Protein AF-A0AAW8B7G6-F1 (afdb_monomer_lite)

Secondary structure (DSSP, 8-state):
-B-TTSPBPTT--S-PPPTT---HHHHHHHHHHHHHHHHHHHHHHHHHHHS-HHHHHHHHHHHHHHHS-------HHHHHHHS-HHHHHHHHHHHHHHHT--

Foldseek 3Di:
DADPVRHDDDPDPPDDQDDPRDPPVVVVVVVVVVVVCVVCVVCVVVVLVPDDPVVNVVVVVVVCPVVPDDDPPDDPVNVVVPDDPVVVVVVVVVVVVVVVVD

pLDDT: mean 80.95, std 9.92, range [51.81, 95.12]

Radius of gyration: 26.41 Å; chains: 1; bounding box: 66×27×66 Å

Structure (mmCIF, N/CA/C/O backbone):
data_AF-A0AAW8B7G6-F1
#
_entry.id   AF-A0AAW8B7G6-F1
#
loop_
_atom_site.group_PDB
_atom_site.id
_atom_site.type_symbol
_atom_site.label_atom_id
_atom_site.label_alt_id
_atom_site.label_comp_id
_atom_site.label_asym_id
_atom_site.label_entity_id
_atom_site.label_seq_id
_atom_site.pdbx_PDB_ins_code
_atom_site.Cartn_x
_atom_site.Cartn_y
_atom_site.Cartn_z
_atom_site.occupancy
_atom_site.B_iso_or_equiv
_atom_site.auth_seq_id
_atom_site.auth_comp_id
_atom_site.auth_asym_id
_atom_site.auth_atom_id
_atom_site.pdbx_PDB_model_num
ATOM 1 N N . MET A 1 1 ? 42.215 -10.568 -2.500 1.00 68.06 1 MET A N 1
ATOM 2 C CA . MET A 1 1 ? 43.221 -10.001 -3.424 1.00 68.06 1 MET A CA 1
ATOM 3 C C . MET A 1 1 ? 42.490 -9.241 -4.529 1.00 68.06 1 MET A C 1
ATOM 5 O O . MET A 1 1 ? 41.443 -9.725 -4.962 1.00 68.06 1 MET A O 1
ATOM 9 N N . ARG A 1 2 ? 42.952 -8.044 -4.908 1.00 76.44 2 ARG A N 1
ATOM 10 C CA . ARG A 1 2 ? 42.400 -7.274 -6.041 1.00 76.44 2 ARG A CA 1
ATOM 11 C C . ARG A 1 2 ? 43.218 -7.577 -7.302 1.00 76.44 2 ARG A C 1
ATOM 13 O O . ARG A 1 2 ? 44.385 -7.928 -7.161 1.00 76.44 2 ARG A O 1
ATOM 20 N N . ASP A 1 3 ? 42.602 -7.505 -8.476 1.00 84.94 3 ASP A N 1
ATOM 21 C CA . ASP A 1 3 ? 43.305 -7.580 -9.760 1.00 84.94 3 ASP A CA 1
ATOM 22 C C . ASP A 1 3 ? 44.008 -6.251 -10.097 1.00 84.94 3 ASP A C 1
ATOM 24 O O . ASP A 1 3 ? 43.856 -5.254 -9.386 1.00 84.94 3 ASP A O 1
ATOM 28 N N . GLU A 1 4 ? 44.788 -6.241 -11.179 1.00 82.00 4 GLU A N 1
ATOM 29 C CA . GLU A 1 4 ? 45.539 -5.073 -11.675 1.00 82.00 4 GLU A CA 1
ATOM 30 C C . GLU A 1 4 ? 44.627 -3.894 -12.067 1.00 82.00 4 GLU A C 1
ATOM 32 O O . GLU A 1 4 ? 45.071 -2.753 -12.145 1.00 82.00 4 GLU A O 1
ATOM 37 N N . SER A 1 5 ? 43.328 -4.153 -12.249 1.00 82.38 5 SER A N 1
ATOM 38 C CA . SER A 1 5 ? 42.277 -3.158 -12.502 1.00 82.38 5 SER A CA 1
ATOM 39 C C . SER A 1 5 ? 41.541 -2.728 -11.219 1.00 82.38 5 SER A C 1
ATOM 41 O O . SER A 1 5 ? 40.530 -2.029 -11.277 1.00 82.38 5 SER A O 1
ATOM 43 N N . GLY A 1 6 ? 42.015 -3.152 -10.042 1.00 78.56 6 GLY A N 1
ATOM 44 C CA . GLY A 1 6 ? 41.454 -2.802 -8.736 1.00 78.56 6 GLY A CA 1
ATOM 45 C C . GLY A 1 6 ? 40.176 -3.559 -8.345 1.00 78.56 6 GLY A C 1
ATOM 46 O O . GLY A 1 6 ? 39.634 -3.334 -7.252 1.00 78.56 6 GLY A O 1
ATOM 47 N N . LYS A 1 7 ? 39.687 -4.483 -9.176 1.00 80.12 7 LYS A N 1
ATOM 48 C CA . LYS A 1 7 ? 38.470 -5.262 -8.930 1.00 80.12 7 LYS A CA 1
ATOM 49 C C . LYS A 1 7 ? 38.765 -6.477 -8.053 1.00 80.12 7 LYS A C 1
ATOM 51 O O . LYS A 1 7 ? 39.862 -7.025 -8.002 1.00 80.12 7 LYS A O 1
ATOM 56 N N . PHE A 1 8 ? 37.770 -6.880 -7.269 1.00 78.12 8 PHE A N 1
ATOM 57 C CA . PHE A 1 8 ? 37.888 -8.044 -6.403 1.00 78.12 8 PHE A CA 1
ATOM 58 C C . PHE A 1 8 ? 37.887 -9.349 -7.210 1.00 78.12 8 PHE A C 1
ATOM 60 O O . PHE A 1 8 ? 36.981 -9.597 -8.006 1.00 78.12 8 PHE A O 1
ATOM 67 N N . THR A 1 9 ? 38.866 -10.213 -6.942 1.00 79.56 9 THR A N 1
ATOM 68 C CA . THR A 1 9 ? 38.957 -11.552 -7.546 1.00 79.56 9 THR A CA 1
ATOM 69 C C . THR A 1 9 ? 37.797 -12.456 -7.098 1.00 79.56 9 THR A C 1
ATOM 71 O O . THR A 1 9 ? 37.318 -12.374 -5.959 1.00 79.56 9 THR A O 1
ATOM 74 N N . LYS A 1 10 ? 37.304 -13.317 -8.002 1.00 74.75 10 LYS A N 1
ATOM 75 C CA . LYS A 1 10 ? 36.240 -14.296 -7.709 1.00 74.75 10 LYS A CA 1
ATOM 76 C C . LYS A 1 10 ? 36.747 -15.275 -6.640 1.00 74.75 10 LYS A C 1
ATOM 78 O O . LYS A 1 10 ? 37.770 -15.912 -6.849 1.00 74.75 10 LYS A O 1
ATOM 83 N N . GLY A 1 11 ? 36.046 -15.379 -5.507 1.00 71.62 11 GLY A N 1
ATOM 84 C CA . GLY A 1 11 ? 36.465 -16.213 -4.368 1.00 71.62 11 GLY A CA 1
ATOM 85 C C . GLY A 1 11 ? 37.337 -15.504 -3.324 1.00 71.62 11 GLY A C 1
ATOM 86 O O . GLY A 1 11 ? 37.950 -16.162 -2.491 1.00 71.62 11 GLY A O 1
ATOM 87 N N . ASN A 1 12 ? 37.419 -14.170 -3.344 1.00 74.19 12 ASN A N 1
ATOM 88 C CA . ASN A 1 12 ? 38.113 -13.442 -2.284 1.00 74.19 12 ASN A CA 1
ATOM 89 C C . ASN A 1 12 ? 37.355 -13.526 -0.938 1.00 74.19 12 ASN A C 1
ATOM 91 O O . ASN A 1 12 ? 36.137 -13.371 -0.890 1.00 74.19 12 ASN A O 1
ATOM 95 N N . ASN A 1 13 ? 38.100 -13.687 0.159 1.00 66.12 13 ASN A N 1
ATOM 96 C CA . ASN A 1 13 ? 37.571 -13.720 1.530 1.00 66.12 13 ASN A CA 1
ATOM 97 C C . ASN A 1 13 ? 37.468 -12.322 2.174 1.00 66.12 13 ASN A C 1
ATOM 99 O O . ASN A 1 13 ? 37.376 -12.208 3.394 1.00 66.12 13 ASN A O 1
ATOM 103 N N . LEU A 1 14 ? 37.501 -11.239 1.384 1.00 69.56 14 LEU A N 1
ATOM 104 C CA . LEU A 1 14 ? 37.389 -9.866 1.891 1.00 69.56 14 LEU A CA 1
ATOM 105 C C . LEU A 1 14 ? 35.907 -9.504 2.086 1.00 69.56 14 LEU A C 1
ATOM 107 O O . LEU A 1 14 ? 35.378 -8.641 1.398 1.00 69.56 14 LEU A O 1
ATOM 111 N N . GLY A 1 15 ? 35.245 -10.231 2.995 1.00 67.31 15 GLY A N 1
ATOM 112 C CA . GLY A 1 15 ? 34.067 -9.841 3.787 1.00 67.31 15 GLY A CA 1
ATOM 113 C C . GLY A 1 15 ? 33.044 -8.866 3.189 1.00 67.31 15 GLY A C 1
ATOM 114 O O . GLY A 1 15 ? 32.614 -7.947 3.881 1.00 67.31 15 GLY A O 1
ATOM 115 N N . GLY A 1 16 ? 32.647 -9.038 1.928 1.00 70.38 16 GLY A N 1
ATOM 116 C CA . GLY A 1 16 ? 31.608 -8.229 1.294 1.00 70.38 16 GLY A CA 1
ATOM 117 C C . GLY A 1 16 ? 30.195 -8.670 1.682 1.00 70.38 16 GLY A C 1
ATOM 118 O O . GLY A 1 16 ? 29.966 -9.790 2.141 1.00 70.38 16 GLY A O 1
ATOM 119 N N . ARG A 1 17 ? 29.211 -7.797 1.445 1.00 70.19 17 ARG A N 1
ATOM 120 C CA . ARG A 1 17 ? 27.791 -8.131 1.613 1.00 70.19 17 ARG A CA 1
ATOM 121 C C . ARG A 1 17 ? 27.431 -9.299 0.685 1.00 70.19 17 ARG A C 1
ATOM 123 O O . ARG A 1 17 ? 27.544 -9.180 -0.533 1.00 70.19 17 ARG A O 1
ATOM 130 N N . THR A 1 18 ? 27.014 -10.425 1.258 1.00 74.75 18 THR A N 1
ATOM 131 C CA . THR A 1 18 ? 26.689 -11.639 0.499 1.00 74.75 18 THR A CA 1
ATOM 132 C C . THR A 1 18 ? 25.517 -11.406 -0.457 1.00 74.75 18 THR A C 1
ATOM 134 O O . THR A 1 18 ? 24.619 -10.594 -0.203 1.00 74.75 18 THR A O 1
ATOM 137 N N . LYS A 1 19 ? 25.518 -12.117 -1.590 1.00 66.25 19 LYS A N 1
ATOM 138 C CA . LYS A 1 19 ? 24.415 -12.070 -2.557 1.00 66.25 19 LYS A CA 1
ATOM 139 C C . LYS A 1 19 ? 23.131 -12.528 -1.854 1.00 66.25 19 LYS A C 1
ATOM 141 O O . LYS A 1 19 ? 23.094 -13.618 -1.299 1.00 66.25 19 LYS A O 1
ATOM 146 N N . GLY A 1 20 ? 22.103 -11.679 -1.855 1.00 70.75 20 GLY A N 1
ATOM 147 C CA . GLY A 1 20 ? 20.840 -11.937 -1.151 1.00 70.75 20 GLY A CA 1
ATOM 148 C C . GLY A 1 20 ? 20.772 -11.410 0.286 1.00 70.75 20 GLY A C 1
ATOM 149 O O . GLY A 1 20 ? 19.738 -11.564 0.931 1.00 70.75 20 GLY A O 1
ATOM 150 N N . ALA A 1 21 ? 21.816 -10.742 0.794 1.00 74.44 21 ALA A N 1
ATOM 151 C CA . ALA A 1 21 ? 21.738 -10.099 2.100 1.00 74.44 21 ALA A CA 1
ATOM 152 C C . ALA A 1 21 ? 20.559 -9.110 2.134 1.00 74.44 21 ALA A C 1
ATOM 154 O O . ALA A 1 21 ? 20.437 -8.204 1.301 1.00 74.44 21 ALA A O 1
ATOM 155 N N . LYS A 1 22 ? 19.669 -9.268 3.111 1.00 74.06 22 LYS A N 1
ATOM 156 C CA . LYS A 1 22 ? 18.523 -8.375 3.284 1.00 74.06 22 LYS A CA 1
ATOM 157 C C . LYS A 1 22 ? 18.988 -7.035 3.860 1.00 74.06 22 LYS A C 1
ATOM 159 O O . LYS A 1 22 ? 19.921 -6.982 4.660 1.00 74.06 22 LYS A O 1
ATOM 164 N N . ASN A 1 23 ? 18.370 -5.934 3.434 1.00 79.88 23 ASN A N 1
ATOM 165 C CA . ASN A 1 23 ? 18.580 -4.644 4.091 1.00 79.88 23 ASN A CA 1
ATOM 166 C C . ASN A 1 23 ? 17.864 -4.682 5.450 1.00 79.88 23 ASN A C 1
ATOM 168 O O . ASN A 1 23 ? 16.637 -4.656 5.481 1.00 79.88 23 ASN A O 1
ATOM 172 N N . LYS A 1 24 ? 18.621 -4.798 6.549 1.00 79.25 24 LYS A N 1
ATOM 173 C CA . LYS A 1 24 ? 18.068 -4.981 7.902 1.00 79.25 24 LYS A CA 1
ATOM 174 C C . LYS A 1 24 ? 17.101 -3.861 8.299 1.00 79.25 24 LYS A C 1
ATOM 176 O O . LYS A 1 24 ? 16.051 -4.154 8.855 1.00 79.25 24 LYS A O 1
ATOM 181 N N . VAL A 1 25 ? 17.420 -2.611 7.955 1.00 78.00 25 VAL A N 1
ATOM 182 C CA . VAL A 1 25 ? 16.571 -1.448 8.264 1.00 78.00 25 VAL A CA 1
ATOM 183 C C . VAL A 1 25 ? 15.237 -1.559 7.529 1.00 78.00 25 VAL A C 1
ATOM 185 O O . VAL A 1 25 ? 14.177 -1.471 8.137 1.00 78.00 25 VAL A O 1
ATOM 188 N N . THR A 1 26 ? 15.272 -1.843 6.225 1.00 82.38 26 THR A N 1
ATOM 189 C CA . THR A 1 26 ? 14.044 -1.986 5.431 1.00 82.38 26 THR A CA 1
ATOM 190 C C . THR A 1 26 ? 13.237 -3.227 5.815 1.00 82.38 26 THR A C 1
ATOM 192 O O . THR A 1 26 ? 12.026 -3.227 5.648 1.00 82.38 26 THR A O 1
ATOM 195 N N . GLN A 1 27 ? 13.876 -4.303 6.287 1.00 87.12 27 GLN A N 1
ATOM 196 C CA . GLN A 1 27 ? 13.149 -5.472 6.799 1.00 87.12 27 GLN A CA 1
ATOM 197 C C . GLN A 1 27 ? 12.364 -5.114 8.055 1.00 87.12 27 GLN A C 1
ATOM 199 O O . GLN A 1 27 ? 11.163 -5.323 8.066 1.00 87.12 27 GLN A O 1
ATOM 204 N N . ASN A 1 28 ? 13.004 -4.475 9.038 1.00 89.50 28 ASN A N 1
ATOM 205 C CA . ASN A 1 28 ? 12.334 -4.082 10.276 1.00 89.50 28 ASN A CA 1
ATOM 206 C C . ASN A 1 28 ? 11.094 -3.206 10.009 1.00 89.50 28 ASN A C 1
ATOM 208 O O . ASN A 1 28 ? 10.029 -3.468 10.557 1.00 89.50 28 ASN A O 1
ATOM 212 N N . ILE A 1 29 ? 11.202 -2.225 9.105 1.00 89.00 29 ILE A N 1
ATOM 213 C CA . ILE A 1 29 ? 10.063 -1.369 8.737 1.00 89.00 29 ILE A CA 1
ATOM 214 C C . ILE A 1 29 ? 8.933 -2.189 8.098 1.00 89.00 29 ILE A C 1
ATOM 216 O O . ILE A 1 29 ? 7.772 -1.987 8.440 1.00 89.00 29 ILE A O 1
ATOM 220 N N . ARG A 1 30 ? 9.256 -3.121 7.188 1.00 86.38 30 ARG A N 1
ATOM 221 C CA . ARG A 1 30 ? 8.247 -3.994 6.562 1.00 86.38 30 ARG A CA 1
ATOM 222 C C . ARG A 1 30 ? 7.564 -4.891 7.584 1.00 86.38 30 ARG A C 1
ATOM 224 O O . ARG A 1 30 ? 6.347 -5.001 7.545 1.00 86.38 30 ARG A O 1
ATOM 231 N N . ASP A 1 31 ? 8.337 -5.498 8.476 1.00 91.81 31 ASP A N 1
ATOM 232 C CA . ASP A 1 31 ? 7.816 -6.394 9.504 1.00 91.81 31 ASP A CA 1
ATOM 233 C C . ASP A 1 31 ? 6.912 -5.616 10.466 1.00 91.81 31 ASP A C 1
ATOM 235 O O . ASP A 1 31 ? 5.786 -6.024 10.717 1.00 91.81 31 ASP A O 1
ATOM 239 N N . THR A 1 32 ? 7.351 -4.438 10.920 1.00 90.44 32 THR A N 1
ATOM 240 C CA . THR A 1 32 ? 6.556 -3.548 11.782 1.00 90.44 32 THR A CA 1
ATOM 241 C C . THR A 1 32 ? 5.247 -3.138 11.113 1.00 90.44 32 THR A C 1
ATOM 243 O O . THR A 1 32 ? 4.191 -3.196 11.736 1.00 90.44 32 THR A O 1
ATOM 246 N N . PHE A 1 33 ? 5.300 -2.755 9.835 1.00 86.88 33 PHE A N 1
ATOM 247 C CA . PHE A 1 33 ? 4.101 -2.413 9.076 1.00 86.88 33 PHE A CA 1
ATOM 248 C C . PHE A 1 33 ? 3.158 -3.615 8.934 1.00 86.88 33 PHE A C 1
ATOM 250 O O . PHE A 1 33 ? 1.954 -3.469 9.103 1.00 86.88 33 PHE A O 1
ATOM 257 N N . LEU A 1 34 ? 3.694 -4.810 8.675 1.00 89.88 34 LEU A N 1
ATOM 258 C CA . LEU A 1 34 ? 2.906 -6.036 8.568 1.00 89.88 34 LEU A CA 1
ATOM 259 C C . LEU A 1 34 ? 2.213 -6.386 9.892 1.00 89.88 34 LEU A C 1
ATOM 261 O O . LEU A 1 34 ? 1.025 -6.690 9.877 1.00 89.88 34 LEU A O 1
ATOM 265 N N . TYR A 1 35 ? 2.928 -6.312 11.019 1.00 94.19 35 TYR A N 1
ATOM 266 C CA . TYR A 1 35 ? 2.335 -6.526 12.341 1.00 94.19 35 TYR A CA 1
ATOM 267 C C . TYR A 1 35 ? 1.224 -5.519 12.614 1.00 94.19 35 TYR A C 1
ATOM 269 O O . TYR A 1 35 ? 0.119 -5.923 12.948 1.00 94.19 35 TYR A O 1
ATOM 277 N N . PHE A 1 36 ? 1.473 -4.233 12.355 1.00 90.19 36 PHE A N 1
ATOM 278 C CA . PHE A 1 36 ? 0.456 -3.202 12.522 1.00 90.19 36 PHE A CA 1
ATOM 279 C C . PHE A 1 36 ? -0.810 -3.496 11.709 1.00 90.19 36 PHE A C 1
ATOM 281 O O . PHE A 1 36 ? -1.909 -3.395 12.241 1.00 90.19 36 PHE A O 1
ATOM 288 N N . ILE A 1 37 ? -0.682 -3.888 10.438 1.00 88.31 37 ILE A N 1
ATOM 289 C CA . ILE A 1 37 ? -1.856 -4.250 9.637 1.00 88.31 37 ILE A CA 1
ATOM 290 C C . ILE A 1 37 ? -2.563 -5.466 10.235 1.00 88.31 37 ILE A C 1
ATOM 292 O O . ILE A 1 37 ? -3.765 -5.388 10.460 1.00 88.31 37 ILE A O 1
ATOM 296 N N . ASN A 1 38 ? -1.835 -6.549 10.527 1.00 89.94 38 ASN A N 1
ATOM 297 C CA . ASN A 1 38 ? -2.417 -7.785 11.056 1.00 89.94 38 ASN A CA 1
ATOM 298 C C . ASN A 1 38 ? -3.180 -7.562 12.364 1.00 89.94 38 ASN A C 1
ATOM 300 O O . ASN A 1 38 ? -4.298 -8.049 12.497 1.00 89.94 38 ASN A O 1
ATOM 304 N N . ASP A 1 39 ? -2.610 -6.783 13.281 1.00 92.94 39 ASP A N 1
ATOM 305 C CA . ASP A 1 39 ? -3.213 -6.492 14.582 1.00 92.94 39 ASP A CA 1
ATOM 306 C C . ASP A 1 39 ? -4.519 -5.688 14.453 1.00 92.94 39 ASP A C 1
ATOM 308 O O . ASP A 1 39 ? -5.374 -5.753 15.331 1.00 92.94 39 ASP A O 1
ATOM 312 N N . ASN A 1 40 ? -4.696 -4.948 13.352 1.00 90.25 40 ASN A N 1
ATOM 313 C CA . ASN A 1 40 ? -5.886 -4.135 13.095 1.00 90.25 40 ASN A CA 1
ATOM 314 C C . ASN A 1 40 ? -6.854 -4.777 12.085 1.00 90.25 40 ASN A C 1
ATOM 316 O O . ASN A 1 40 ? -7.913 -4.212 11.821 1.00 90.25 40 ASN A O 1
ATOM 320 N N . LEU A 1 41 ? -6.542 -5.947 11.508 1.00 88.44 41 LEU A N 1
ATOM 321 C CA . LEU A 1 41 ? -7.408 -6.580 10.501 1.00 88.44 41 LEU A CA 1
ATOM 322 C C . LEU A 1 41 ? -8.798 -6.915 11.055 1.00 88.44 41 LEU A C 1
ATOM 324 O O . LEU A 1 41 ? -9.787 -6.771 10.339 1.00 88.44 41 LEU A O 1
ATOM 328 N N . GLU A 1 42 ? -8.880 -7.341 12.316 1.00 90.31 42 GLU A N 1
ATOM 329 C CA . GLU A 1 42 ? -10.148 -7.720 12.950 1.00 90.31 42 GLU A CA 1
ATOM 330 C C . GLU A 1 42 ? -11.055 -6.509 13.223 1.00 90.31 42 GLU A C 1
ATOM 332 O O . GLU A 1 42 ? -12.277 -6.628 13.143 1.00 90.31 42 GLU A O 1
ATOM 337 N N . THR A 1 43 ? -10.476 -5.334 13.495 1.00 91.81 43 THR A N 1
ATOM 338 C CA . THR A 1 43 ? -11.227 -4.100 13.792 1.00 91.81 43 THR A CA 1
ATOM 339 C C . THR A 1 43 ? -11.484 -3.246 12.555 1.00 91.81 43 THR A C 1
ATOM 341 O O . THR A 1 43 ? -12.377 -2.399 12.567 1.00 91.81 43 THR A O 1
ATOM 344 N N . LEU A 1 44 ? -10.764 -3.489 11.457 1.00 88.50 44 LEU A N 1
ATOM 345 C CA . LEU A 1 44 ? -10.802 -2.653 10.258 1.00 88.50 44 LEU A CA 1
ATOM 346 C C . LEU A 1 44 ? -12.220 -2.474 9.695 1.00 88.50 44 LEU A C 1
ATOM 348 O O . LEU A 1 44 ? -12.589 -1.374 9.286 1.00 88.50 44 LEU A O 1
ATOM 352 N N . GLN A 1 45 ? -13.026 -3.539 9.694 1.00 87.38 45 GLN A N 1
ATOM 353 C CA . GLN A 1 45 ? -14.411 -3.477 9.224 1.00 87.38 45 GLN A CA 1
ATOM 354 C C . GLN A 1 45 ? -15.282 -2.628 10.158 1.00 87.38 45 GLN A C 1
ATOM 356 O O . GLN A 1 45 ? -16.034 -1.778 9.685 1.00 87.38 45 GLN A O 1
ATOM 361 N N . SER A 1 46 ? -15.149 -2.801 11.478 1.00 93.06 46 SER A N 1
ATOM 362 C CA . SER A 1 46 ? -15.907 -1.993 12.439 1.00 93.06 46 SER A CA 1
ATOM 363 C C . SER A 1 46 ? -15.506 -0.522 12.404 1.00 93.06 46 SER A C 1
ATOM 365 O O . SER A 1 46 ? -16.371 0.340 12.543 1.00 93.06 46 SER A O 1
ATOM 367 N N . ASP A 1 47 ? -14.226 -0.226 12.180 1.00 90.06 47 ASP A N 1
ATOM 368 C CA . ASP A 1 47 ? -13.729 1.144 12.054 1.00 90.06 47 ASP A CA 1
ATOM 369 C C . ASP A 1 47 ? -14.259 1.785 10.770 1.00 90.06 47 ASP A C 1
ATOM 371 O O . ASP A 1 47 ? -14.735 2.920 10.782 1.00 90.06 47 ASP A O 1
ATOM 375 N N . PHE A 1 48 ? -14.273 1.032 9.666 1.00 91.62 48 PHE A N 1
ATOM 376 C CA . PHE A 1 48 ? -14.864 1.468 8.405 1.00 91.62 48 PHE A CA 1
ATOM 377 C C . PHE A 1 48 ? -16.365 1.768 8.536 1.00 91.62 48 PHE A C 1
ATOM 379 O O . PHE A 1 48 ? -16.854 2.776 8.019 1.00 91.62 48 PHE A O 1
ATOM 386 N N . ASP A 1 49 ? -17.096 0.934 9.276 1.00 91.19 49 ASP A N 1
ATOM 387 C CA . ASP A 1 49 ? -18.529 1.106 9.517 1.00 91.19 49 ASP A CA 1
ATOM 388 C C . ASP A 1 49 ? -18.860 2.272 10.458 1.00 91.19 49 ASP A C 1
ATOM 390 O O . ASP A 1 49 ? -20.015 2.703 10.507 1.00 91.19 49 ASP A O 1
ATOM 394 N N . GLN A 1 50 ? -17.872 2.832 11.160 1.00 95.12 50 GLN A N 1
ATOM 395 C CA . GLN A 1 50 ? -18.024 4.047 11.967 1.00 95.12 50 GLN A CA 1
ATOM 396 C C . GLN A 1 50 ? -17.766 5.336 11.177 1.00 95.12 50 GLN A C 1
ATOM 398 O O . GLN A 1 50 ? -18.139 6.417 11.632 1.00 95.12 50 GLN A O 1
ATOM 403 N N . LEU A 1 51 ? -17.168 5.247 9.986 1.00 93.56 51 LEU A N 1
ATOM 404 C CA . LEU A 1 51 ? -16.874 6.418 9.162 1.00 93.56 51 LEU A CA 1
ATOM 405 C C . LEU A 1 51 ? -18.141 7.064 8.597 1.00 93.56 51 LEU A C 1
ATOM 407 O O . LEU A 1 51 ? -19.166 6.409 8.381 1.00 93.56 51 LEU A O 1
ATOM 411 N N . ASP A 1 52 ? -18.050 8.351 8.275 1.00 94.19 52 ASP A N 1
ATOM 412 C CA . ASP A 1 52 ? -19.082 9.051 7.522 1.00 94.19 52 ASP A CA 1
ATOM 413 C C . ASP A 1 52 ? -19.153 8.541 6.074 1.00 94.19 52 ASP A C 1
ATOM 415 O O . ASP A 1 52 ? -18.191 8.006 5.514 1.00 94.19 52 A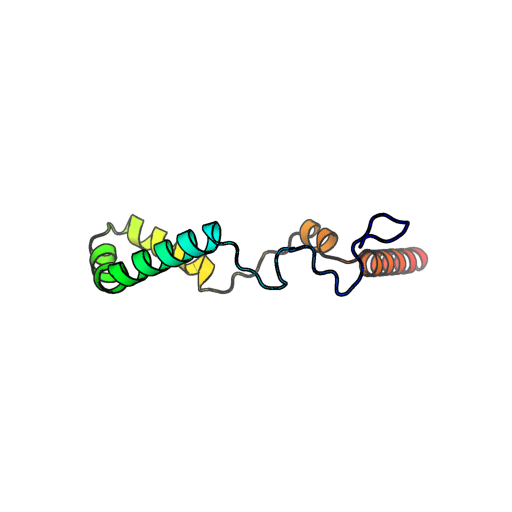SP A O 1
ATOM 419 N N . ALA A 1 53 ? -20.318 8.707 5.446 1.00 90.50 53 ALA A N 1
ATOM 420 C CA . ALA A 1 53 ? -20.566 8.179 4.108 1.00 90.50 53 ALA A CA 1
ATOM 421 C C . ALA A 1 53 ? -19.531 8.673 3.079 1.00 90.50 53 ALA A C 1
ATOM 423 O O . ALA A 1 53 ? -19.070 7.884 2.255 1.00 90.50 53 ALA A O 1
ATOM 424 N N . ALA A 1 54 ? -19.117 9.944 3.146 1.00 91.81 54 ALA A N 1
ATOM 425 C CA . ALA A 1 54 ? -18.149 10.498 2.204 1.00 91.81 54 ALA A CA 1
ATOM 426 C C . ALA A 1 54 ? -16.752 9.877 2.382 1.00 91.81 54 ALA A C 1
ATOM 428 O O . ALA A 1 54 ? -16.123 9.502 1.386 1.00 91.81 54 ALA A O 1
ATOM 429 N N . ALA A 1 55 ? -16.279 9.697 3.622 1.00 92.19 55 ALA A N 1
ATOM 430 C CA . ALA A 1 55 ? -15.006 9.020 3.872 1.00 92.19 55 ALA A CA 1
ATOM 431 C C . ALA A 1 55 ? -15.025 7.549 3.439 1.00 92.19 55 ALA A C 1
ATOM 433 O O . ALA A 1 55 ? -14.045 7.089 2.848 1.00 92.19 55 ALA A O 1
ATOM 434 N N . ARG A 1 56 ? -16.138 6.827 3.644 1.00 90.44 56 ARG A N 1
ATOM 435 C CA . ARG A 1 56 ? -16.277 5.434 3.177 1.00 90.44 56 ARG A CA 1
ATOM 436 C C . ARG A 1 56 ? -16.056 5.316 1.674 1.00 90.44 56 ARG A C 1
ATOM 438 O O . ARG A 1 56 ? -15.241 4.504 1.238 1.00 90.44 56 ARG A O 1
ATOM 445 N N . PHE A 1 57 ? -16.730 6.153 0.882 1.00 90.56 57 PHE A N 1
ATOM 446 C CA . PHE A 1 57 ? -16.563 6.144 -0.573 1.00 90.56 57 PHE A CA 1
ATOM 447 C C . PHE A 1 57 ? -15.133 6.473 -0.988 1.00 90.56 57 PHE A C 1
ATOM 449 O O . PHE A 1 57 ? -14.594 5.805 -1.868 1.00 90.56 57 PHE A O 1
ATOM 456 N N . LYS A 1 58 ? -14.497 7.452 -0.336 1.00 93.19 58 LYS A N 1
ATOM 457 C CA . LYS A 1 58 ? -13.108 7.817 -0.626 1.00 93.19 58 LYS A CA 1
ATOM 458 C C . LYS A 1 58 ? -12.152 6.643 -0.391 1.00 93.19 58 LYS A C 1
ATOM 460 O O . LYS A 1 58 ? -11.366 6.319 -1.276 1.00 93.19 58 LYS A O 1
ATOM 465 N N . ILE A 1 59 ? -12.246 5.991 0.768 1.00 90.12 59 ILE A N 1
ATOM 466 C CA . ILE A 1 59 ? -11.380 4.862 1.132 1.00 90.12 59 ILE A CA 1
ATOM 467 C C . ILE A 1 59 ? -11.587 3.680 0.181 1.00 90.12 59 ILE A C 1
ATOM 469 O O . ILE A 1 59 ? -10.609 3.104 -0.293 1.00 90.12 59 ILE A O 1
ATOM 473 N N . ILE A 1 60 ? -12.839 3.355 -0.16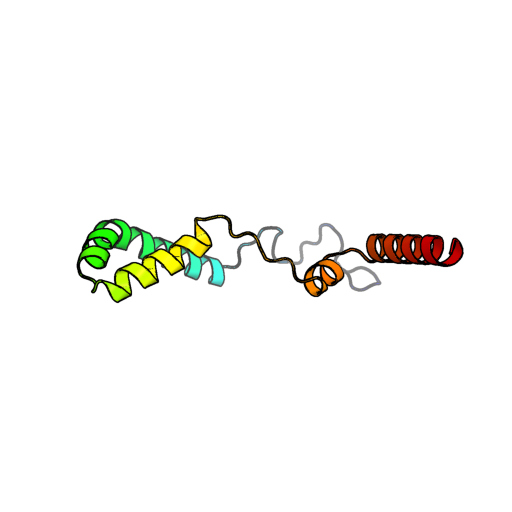5 1.00 87.00 60 ILE A N 1
ATOM 474 C CA . ILE A 1 60 ? -13.139 2.324 -1.172 1.00 87.00 60 ILE A CA 1
ATOM 475 C C . ILE A 1 60 ? -12.471 2.668 -2.507 1.00 87.00 60 ILE A C 1
ATOM 477 O O . ILE A 1 60 ? -11.847 1.805 -3.121 1.00 87.00 60 ILE A O 1
ATOM 481 N N . PHE A 1 61 ? -12.569 3.923 -2.953 1.00 86.25 61 PHE A N 1
ATOM 482 C CA . PHE A 1 61 ? -11.967 4.364 -4.211 1.00 86.25 61 PHE A CA 1
ATOM 483 C C . PHE A 1 61 ? -10.437 4.273 -4.190 1.00 86.25 61 PHE A C 1
ATOM 485 O O . PHE A 1 61 ? -9.819 3.909 -5.191 1.00 86.25 61 PHE A O 1
ATOM 492 N N . ASP A 1 62 ? -9.817 4.588 -3.054 1.00 88.19 62 ASP A N 1
ATOM 493 C CA . ASP A 1 62 ? -8.372 4.488 -2.884 1.00 88.19 62 ASP A CA 1
ATOM 494 C C . ASP A 1 62 ? -7.903 3.026 -2.867 1.00 88.19 62 ASP A C 1
ATOM 496 O O . ASP A 1 62 ? -6.929 2.707 -3.547 1.00 88.19 62 ASP A O 1
ATOM 500 N N . PHE A 1 63 ? -8.627 2.113 -2.208 1.00 84.06 63 PHE A N 1
ATOM 501 C CA . PHE A 1 63 ? -8.330 0.676 -2.272 1.00 84.06 63 PHE A CA 1
ATOM 502 C C . PHE A 1 63 ? -8.560 0.082 -3.664 1.00 84.06 63 PHE A C 1
ATOM 504 O O . PHE A 1 63 ? -7.765 -0.741 -4.125 1.00 84.06 63 PHE A O 1
ATOM 511 N N . ALA A 1 64 ? -9.602 0.527 -4.369 1.00 82.56 64 ALA A N 1
ATOM 512 C CA . ALA A 1 64 ? -9.922 0.055 -5.711 1.00 82.56 64 ALA A CA 1
ATOM 513 C C . ALA A 1 64 ? -8.758 0.247 -6.698 1.00 82.56 64 ALA A C 1
ATOM 515 O O . ALA A 1 64 ? -8.555 -0.609 -7.552 1.00 82.56 64 ALA A O 1
ATOM 516 N N . LYS A 1 65 ? -7.932 1.294 -6.540 1.00 80.69 65 LYS A N 1
ATOM 517 C CA . LYS A 1 65 ? -6.731 1.531 -7.371 1.00 80.69 65 LYS A CA 1
ATOM 518 C C . LYS A 1 65 ? -5.684 0.420 -7.269 1.00 80.69 65 LYS A C 1
ATOM 520 O O . LYS A 1 65 ? -4.881 0.262 -8.185 1.00 80.69 65 LYS A O 1
ATOM 525 N N . PHE A 1 66 ? -5.666 -0.309 -6.155 1.00 80.88 66 PHE A N 1
ATOM 526 C CA . PHE A 1 66 ? -4.696 -1.370 -5.889 1.00 80.88 66 PHE A CA 1
ATOM 527 C C . PHE A 1 66 ? -5.255 -2.773 -6.150 1.00 80.88 66 PHE A C 1
ATOM 529 O O . PHE A 1 66 ? -4.479 -3.690 -6.403 1.00 80.88 66 PHE A O 1
ATOM 536 N N . VAL A 1 67 ? -6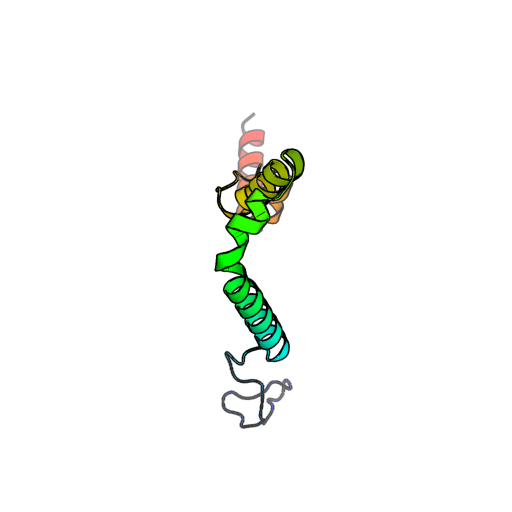.580 -2.947 -6.089 1.00 78.25 67 VAL A N 1
ATOM 537 C CA . VAL A 1 67 ? -7.248 -4.247 -6.288 1.00 78.25 67 VAL A CA 1
ATOM 538 C C . VAL A 1 67 ? -7.735 -4.420 -7.725 1.00 78.25 67 VAL A C 1
ATOM 540 O O . VAL A 1 67 ? -7.639 -5.510 -8.287 1.00 78.25 67 VAL A O 1
ATOM 543 N N . ILE A 1 68 ? -8.268 -3.356 -8.326 1.00 76.12 68 ILE A N 1
ATOM 544 C CA . ILE A 1 68 ? -8.824 -3.396 -9.675 1.00 76.12 68 ILE A CA 1
ATOM 545 C C . ILE A 1 68 ? -7.703 -3.066 -10.665 1.00 76.12 68 ILE A C 1
ATOM 547 O O . ILE A 1 68 ? -7.075 -2.012 -10.539 1.00 76.12 68 ILE A O 1
ATOM 551 N N . PRO A 1 69 ? -7.456 -3.919 -11.677 1.00 73.81 69 PRO A N 1
ATOM 552 C CA . PRO A 1 69 ? -6.564 -3.579 -12.774 1.00 73.81 69 PRO A CA 1
ATOM 553 C C . PRO A 1 69 ? -7.033 -2.281 -13.436 1.00 73.81 69 PRO A C 1
ATOM 555 O O . PRO A 1 69 ? -8.107 -2.225 -14.035 1.00 73.81 69 PRO A O 1
ATOM 558 N N . THR A 1 70 ? -6.240 -1.221 -13.315 1.00 68.00 70 THR A N 1
ATOM 559 C CA . THR A 1 70 ? -6.500 0.028 -14.025 1.00 68.00 70 THR A CA 1
ATOM 560 C C . THR A 1 70 ? -5.816 -0.048 -15.379 1.00 68.00 70 THR A C 1
ATOM 562 O O . THR A 1 70 ? -4.624 -0.347 -15.479 1.00 68.00 70 THR A O 1
ATOM 565 N N . VAL A 1 71 ? -6.572 0.201 -16.447 1.00 63.91 71 VAL A N 1
ATOM 566 C CA . VAL A 1 71 ? -5.968 0.415 -17.760 1.00 63.91 71 VAL A CA 1
ATOM 567 C C . VAL A 1 71 ? -5.182 1.713 -17.644 1.00 63.91 71 VAL A C 1
ATOM 569 O O . VAL A 1 71 ? -5.771 2.793 -17.566 1.00 63.91 71 VAL A O 1
ATOM 572 N N . LYS A 1 72 ? -3.850 1.614 -17.572 1.00 66.69 72 LYS A N 1
ATOM 573 C CA . LYS A 1 72 ? -2.992 2.786 -17.727 1.00 66.69 72 LYS A CA 1
ATOM 574 C C . LYS A 1 72 ? -3.376 3.406 -19.061 1.00 66.69 72 LYS A C 1
ATOM 576 O O . LYS A 1 72 ? -3.296 2.744 -20.094 1.00 66.69 72 LYS A O 1
ATOM 581 N N . THR A 1 73 ? -3.861 4.641 -19.030 1.00 57.50 73 THR A N 1
ATOM 582 C CA . THR A 1 73 ? -4.021 5.400 -20.265 1.00 57.50 73 THR A CA 1
ATOM 583 C C . THR A 1 73 ? -2.608 5.671 -20.732 1.00 57.50 73 THR A C 1
ATOM 585 O O . THR A 1 73 ? -1.925 6.519 -20.171 1.00 57.50 73 THR A O 1
ATOM 588 N N . VAL A 1 74 ? -2.138 4.837 -21.649 1.00 60.75 74 VAL A N 1
ATOM 589 C CA . VAL A 1 74 ? -0.801 4.922 -22.209 1.00 60.75 74 VAL A CA 1
ATOM 590 C C . VAL A 1 74 ? -0.714 6.275 -22.915 1.00 60.75 74 VAL A C 1
ATOM 592 O O . VAL A 1 74 ? -1.336 6.471 -23.960 1.00 60.75 74 VAL A O 1
ATOM 595 N N . SER A 1 75 ? -0.011 7.239 -22.316 1.00 60.38 75 SER A N 1
ATOM 596 C CA . SER A 1 75 ? 0.355 8.456 -23.029 1.00 60.38 75 SER A CA 1
ATOM 597 C C . SER A 1 75 ? 1.395 8.072 -24.077 1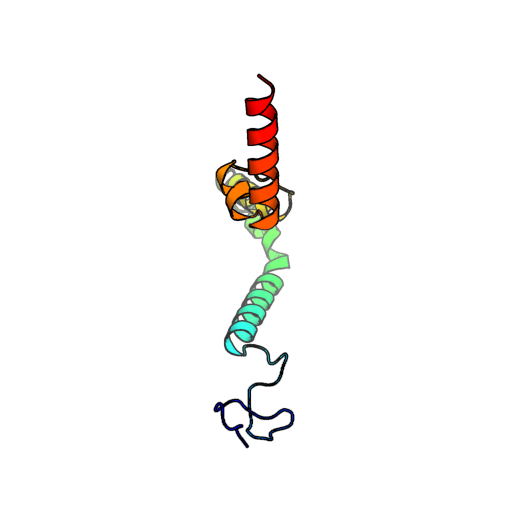.00 60.38 75 SER A C 1
ATOM 599 O O . SER A 1 75 ? 2.273 7.255 -23.808 1.00 60.38 75 SER A O 1
ATOM 601 N N . PHE A 1 76 ? 1.327 8.652 -25.276 1.00 61.06 76 PHE A N 1
ATOM 602 C CA . PHE A 1 76 ? 2.320 8.389 -26.327 1.00 61.06 76 PHE A CA 1
ATOM 603 C C . PHE A 1 76 ? 3.761 8.650 -25.851 1.00 61.06 76 PHE A C 1
ATOM 605 O O . PHE A 1 76 ? 4.677 7.983 -26.319 1.00 61.06 76 PHE A O 1
ATOM 612 N N . GLY A 1 77 ? 3.954 9.580 -24.906 1.00 64.38 77 GLY A N 1
ATOM 613 C CA . GLY A 1 77 ? 5.258 9.833 -24.284 1.00 64.38 77 GLY A CA 1
ATOM 614 C C . GLY A 1 77 ? 5.793 8.627 -23.510 1.00 64.38 77 GLY A C 1
ATOM 615 O O . GLY A 1 77 ? 6.947 8.256 -23.692 1.00 64.38 77 GLY A O 1
ATOM 616 N N . ASP A 1 78 ? 4.931 7.953 -22.748 1.00 68.94 78 ASP A N 1
ATOM 617 C CA . ASP A 1 78 ? 5.316 6.811 -21.914 1.00 68.94 78 ASP A CA 1
ATOM 618 C C . ASP A 1 78 ? 5.742 5.608 -22.775 1.00 68.94 78 ASP A C 1
ATOM 620 O O . ASP A 1 78 ? 6.691 4.906 -22.440 1.00 68.94 78 ASP A O 1
ATOM 624 N N . VAL A 1 79 ? 5.095 5.398 -23.933 1.00 67.50 79 VAL A N 1
ATOM 625 C CA . VAL A 1 79 ? 5.485 4.329 -24.879 1.00 67.50 79 VAL A CA 1
ATOM 626 C C . VAL A 1 79 ? 6.892 4.552 -25.403 1.00 67.50 79 VAL A C 1
ATOM 628 O O . VAL A 1 79 ? 7.673 3.611 -25.481 1.00 67.50 79 VAL A O 1
ATOM 631 N N . LEU A 1 80 ? 7.216 5.789 -25.779 1.00 67.50 80 LEU A N 1
ATOM 632 C CA . LEU A 1 80 ? 8.519 6.108 -26.356 1.00 67.50 80 LEU A CA 1
ATOM 633 C C . LEU A 1 80 ? 9.650 5.956 -25.333 1.00 67.50 80 LEU A C 1
ATOM 635 O O . LEU A 1 80 ? 10.752 5.577 -25.715 1.00 67.50 80 LEU A O 1
ATOM 639 N N . GLU A 1 81 ? 9.375 6.223 -24.054 1.00 71.44 81 GLU A N 1
ATOM 640 C CA . GLU A 1 81 ? 10.338 6.064 -22.958 1.00 71.44 81 GLU A CA 1
ATOM 641 C C . GLU A 1 81 ? 10.543 4.598 -22.545 1.00 71.44 81 GLU A C 1
ATOM 643 O O . GLU A 1 81 ? 11.638 4.223 -22.122 1.00 71.44 81 GLU A O 1
ATOM 648 N N . GLU A 1 82 ? 9.513 3.757 -22.680 1.00 75.31 82 GLU A N 1
ATOM 649 C CA . GLU A 1 82 ? 9.577 2.325 -22.361 1.00 75.31 82 GLU A CA 1
ATOM 650 C C . GLU A 1 82 ? 10.102 1.459 -23.525 1.00 75.31 82 GLU A C 1
ATOM 652 O O . GLU A 1 82 ? 10.507 0.312 -23.311 1.00 75.31 82 GLU A O 1
ATOM 657 N N . MET A 1 83 ? 10.1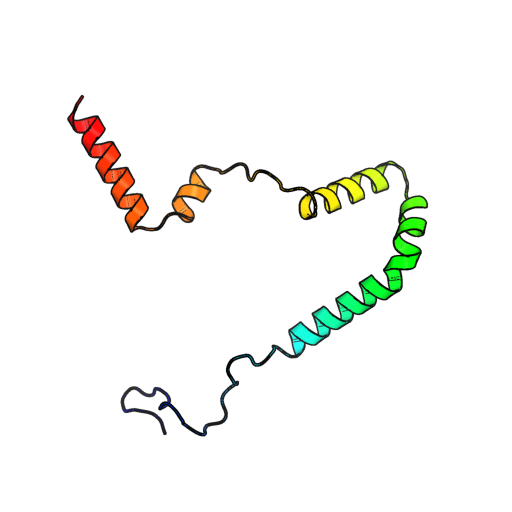29 1.990 -24.753 1.00 76.69 83 MET A N 1
ATOM 658 C CA . MET A 1 83 ? 10.674 1.306 -25.929 1.00 76.69 83 MET A CA 1
ATOM 659 C C . MET A 1 83 ? 12.204 1.229 -25.892 1.00 76.69 83 MET A C 1
ATOM 661 O O . MET A 1 83 ? 12.900 2.196 -25.584 1.00 76.69 83 MET A O 1
ATOM 665 N N . SER A 1 84 ? 12.764 0.085 -26.296 1.00 80.12 84 SER A N 1
ATOM 666 C CA . SER A 1 84 ? 14.211 -0.006 -26.512 1.00 80.12 84 SER A CA 1
ATOM 667 C C . SER A 1 84 ? 14.640 0.820 -27.734 1.00 80.12 84 SER A C 1
ATOM 669 O O . SER A 1 84 ? 13.900 0.930 -28.715 1.00 80.12 84 SER A O 1
ATOM 671 N N . GLU A 1 85 ? 15.880 1.327 -27.749 1.00 77.88 85 GLU A N 1
ATOM 672 C CA . GLU A 1 85 ? 16.433 2.064 -28.906 1.00 77.88 85 GLU A CA 1
ATOM 673 C C . GLU A 1 85 ? 16.313 1.272 -30.220 1.00 77.88 85 GLU A C 1
ATOM 675 O O . GLU A 1 85 ? 16.110 1.830 -31.299 1.00 77.88 85 GLU A O 1
ATOM 680 N N . SER A 1 86 ? 16.403 -0.058 -30.133 1.00 82.75 86 SER A N 1
ATOM 681 C CA . SER A 1 86 ? 16.271 -0.947 -31.287 1.00 82.75 86 SER A CA 1
ATOM 682 C C . SER A 1 86 ? 14.855 -0.973 -31.870 1.00 82.75 86 SER A C 1
ATOM 684 O O . SER A 1 86 ? 14.688 -1.064 -33.087 1.00 82.75 86 SER A O 1
ATOM 686 N N . GLU A 1 87 ? 13.833 -0.865 -31.022 1.00 83.38 87 GLU A N 1
ATOM 687 C CA . GLU A 1 87 ? 12.430 -0.817 -31.432 1.00 83.38 87 GLU A CA 1
ATOM 688 C C . GLU A 1 87 ? 12.074 0.565 -31.970 1.00 83.38 87 GLU A C 1
ATOM 690 O O . GLU A 1 87 ? 11.405 0.661 -32.998 1.00 83.38 87 GLU A O 1
ATOM 695 N N . PHE A 1 88 ? 12.602 1.624 -31.354 1.00 85.06 88 PHE A N 1
ATOM 696 C CA . PHE A 1 88 ? 12.448 2.991 -31.846 1.00 85.06 88 PHE A CA 1
ATOM 697 C C . PHE A 1 88 ? 13.001 3.146 -33.269 1.00 85.06 88 PHE A C 1
ATOM 699 O O . PHE A 1 88 ? 12.301 3.613 -34.168 1.00 85.06 88 PHE A O 1
ATOM 706 N N . ASN A 1 89 ? 14.226 2.669 -33.511 1.00 86.56 89 ASN A N 1
ATOM 707 C CA . ASN A 1 89 ? 14.849 2.741 -34.833 1.00 86.56 89 ASN A CA 1
ATOM 708 C C . ASN A 1 89 ? 14.043 1.986 -35.900 1.00 86.56 89 ASN A C 1
ATOM 710 O O . ASN A 1 89 ? 13.925 2.458 -37.029 1.00 86.56 89 ASN A O 1
ATOM 714 N N . ARG A 1 90 ? 13.430 0.846 -35.553 1.00 86.81 90 ARG A N 1
ATOM 715 C CA . ARG A 1 90 ? 12.553 0.109 -36.480 1.00 86.81 90 ARG A CA 1
ATOM 716 C C . ARG A 1 90 ? 11.328 0.922 -36.884 1.00 86.81 90 ARG A C 1
ATOM 718 O O . ARG A 1 90 ? 10.991 0.941 -38.065 1.00 86.81 90 ARG A O 1
ATOM 725 N N . VAL A 1 91 ? 10.690 1.598 -35.931 1.00 86.31 91 VAL A N 1
ATOM 726 C CA . VAL A 1 91 ? 9.519 2.444 -36.202 1.00 86.31 91 VAL A CA 1
ATOM 727 C C . VAL A 1 91 ? 9.899 3.635 -37.082 1.00 86.31 91 VAL A C 1
ATOM 729 O O . VAL A 1 91 ? 9.201 3.930 -38.048 1.00 86.31 91 VAL A O 1
ATOM 732 N N . VAL A 1 92 ? 11.042 4.277 -36.819 1.00 87.50 92 VAL A N 1
ATOM 733 C CA . VAL A 1 92 ? 11.548 5.381 -37.653 1.00 87.50 92 VAL A CA 1
ATOM 734 C C . VAL A 1 92 ? 11.785 4.934 -39.097 1.00 87.50 92 VAL A C 1
ATOM 736 O O . VAL A 1 92 ? 11.387 5.633 -40.029 1.00 87.50 92 VAL A O 1
ATOM 739 N N . GLU A 1 93 ? 12.393 3.766 -39.299 1.00 90.81 93 GLU A N 1
ATOM 740 C CA . GLU A 1 93 ? 12.637 3.223 -40.639 1.00 90.81 93 GLU A CA 1
ATOM 741 C C . GLU A 1 93 ? 11.335 2.851 -41.365 1.00 90.81 93 GLU A C 1
ATOM 743 O O . GLU A 1 93 ? 11.201 3.109 -42.561 1.00 90.81 93 GLU A O 1
ATOM 748 N N . GLN A 1 94 ? 10.338 2.322 -40.651 1.00 88.62 94 GLN A N 1
ATOM 749 C CA . GLN A 1 94 ? 9.014 2.053 -41.221 1.00 88.62 94 GLN A CA 1
ATOM 750 C C . GLN A 1 94 ? 8.310 3.336 -41.671 1.00 88.62 94 GLN A C 1
ATOM 752 O O . GLN A 1 94 ? 7.822 3.398 -42.798 1.00 88.62 94 GLN A O 1
ATOM 757 N N . ILE A 1 95 ? 8.329 4.378 -40.837 1.00 89.81 95 ILE A N 1
ATOM 758 C CA . ILE A 1 95 ? 7.749 5.683 -41.170 1.00 89.81 95 ILE A CA 1
ATOM 759 C C . ILE A 1 95 ? 8.451 6.275 -42.400 1.00 89.81 95 ILE A C 1
ATOM 761 O O . ILE A 1 95 ? 7.795 6.695 -43.351 1.00 89.81 95 ILE A O 1
ATOM 765 N N . ARG A 1 96 ? 9.789 6.258 -42.442 1.00 88.69 96 ARG A N 1
ATOM 766 C CA . ARG A 1 96 ? 10.562 6.732 -43.607 1.00 88.69 96 ARG A CA 1
ATOM 767 C C . ARG A 1 96 ? 10.204 5.984 -44.889 1.00 88.69 96 ARG A C 1
ATOM 769 O O . ARG A 1 96 ? 10.090 6.607 -45.946 1.00 88.69 96 ARG A O 1
ATOM 776 N N . ALA A 1 97 ? 10.021 4.668 -44.803 1.00 87.88 97 ALA A N 1
ATOM 777 C CA . ALA A 1 97 ? 9.644 3.840 -45.941 1.00 87.88 97 ALA A CA 1
ATOM 778 C C . ALA A 1 97 ? 8.223 4.139 -46.449 1.00 87.88 97 ALA A C 1
ATOM 780 O O . ALA A 1 97 ? 7.992 4.067 -47.655 1.00 87.88 97 ALA A O 1
ATOM 781 N N . GLU A 1 98 ? 7.286 4.490 -45.565 1.00 86.00 98 GLU A N 1
ATOM 782 C CA . GLU A 1 98 ? 5.938 4.927 -45.953 1.00 86.00 98 GLU A CA 1
ATOM 783 C C . GLU A 1 98 ? 5.945 6.300 -46.629 1.00 86.00 98 GLU A C 1
ATOM 785 O O . GLU A 1 98 ? 5.355 6.450 -47.697 1.00 86.00 98 GLU A O 1
ATOM 790 N N . TYR A 1 99 ? 6.668 7.282 -46.081 1.00 79.62 99 TYR A N 1
ATOM 791 C CA . TYR A 1 99 ? 6.772 8.614 -46.694 1.00 79.62 99 TYR A CA 1
ATOM 792 C C . TYR A 1 99 ? 7.552 8.623 -48.011 1.00 79.62 99 TYR A C 1
ATOM 794 O O . TYR A 1 99 ? 7.331 9.505 -48.826 1.00 79.62 99 TYR A O 1
ATOM 802 N N . SER A 1 100 ? 8.438 7.652 -48.241 1.00 78.00 100 SER A N 1
ATOM 803 C CA . SER A 1 100 ? 9.160 7.516 -49.517 1.00 78.00 100 SER A CA 1
ATOM 804 C C . SER A 1 100 ? 8.324 6.850 -50.620 1.00 78.00 100 SER A C 1
ATOM 806 O O . SER A 1 100 ? 8.768 6.786 -51.766 1.00 78.00 100 SER A O 1
ATOM 808 N N . LYS A 1 101 ? 7.158 6.286 -50.276 1.00 66.94 101 LYS A N 1
ATOM 809 C CA . LYS A 1 101 ? 6.225 5.644 -51.216 1.00 66.94 101 LYS A CA 1
ATOM 810 C C . LYS A 1 101 ? 5.063 6.551 -51.640 1.00 66.94 101 LYS A C 1
ATOM 812 O O . LYS A 1 101 ? 4.346 6.168 -52.564 1.00 66.94 101 LYS A O 1
ATOM 817 N N . ASN A 1 102 ? 4.892 7.699 -50.985 1.00 51.81 102 ASN A N 1
ATOM 818 C CA . ASN A 1 102 ? 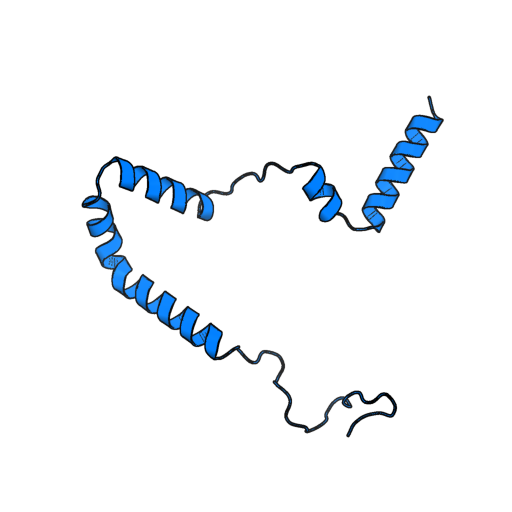3.996 8.788 -51.389 1.00 51.81 102 ASN A CA 1
ATOM 819 C C . ASN A 1 102 ? 4.791 9.901 -52.075 1.00 51.81 102 ASN A C 1
ATOM 821 O O . ASN A 1 102 ? 4.180 10.608 -52.904 1.00 51.81 102 ASN A O 1
#

Sequence (102 aa):
MRDESGKFTKGNNLGGRTKGAKNKVTQNIRDTFLYFINDNLETLQSDFDQLDAAARFKIIFDFAKFVIPTVKTVSFGDVLEEMSESEFNRVVEQIRAEYSKN